Protein AF-A0A523WWW2-F1 (afdb_monomer_lite)

Sequence (114 aa):
MEEYWLWKHFECKKCGRCCRCIGLPFDAGKLGGIANFLGITEEEVVERYYGKIVVEKGNRKIHFQDEKRTPCPFLNTDNNCSIYEVRPHGCRMYPVETDGGRQGVDCPGLVIPE

Structure (mmCIF, N/CA/C/O backbone):
data_AF-A0A523WWW2-F1
#
_entry.id   AF-A0A523WWW2-F1
#
loop_
_atom_site.group_PDB
_atom_site.id
_atom_site.type_symbol
_atom_site.label_atom_id
_atom_site.label_alt_id
_atom_site.label_comp_id
_atom_site.label_asym_id
_atom_site.label_entity_id
_atom_site.label_seq_id
_atom_site.pdbx_PDB_ins_code
_atom_site.Cartn_x
_atom_site.Cartn_y
_atom_site.Cartn_z
_atom_site.occupancy
_atom_site.B_iso_or_equiv
_atom_site.auth_seq_id
_atom_site.auth_comp_id
_atom_site.auth_asym_id
_atom_site.auth_atom_id
_atom_site.pdbx_PDB_model_num
ATOM 1 N N . MET A 1 1 ? 2.894 22.284 -13.765 1.00 46.72 1 MET A N 1
ATOM 2 C CA . MET A 1 1 ? 2.959 21.595 -15.080 1.00 46.72 1 MET A CA 1
ATOM 3 C C . MET A 1 1 ? 4.272 20.834 -15.298 1.00 46.72 1 MET A C 1
ATOM 5 O O . MET A 1 1 ? 4.347 20.087 -16.263 1.00 46.72 1 MET A O 1
ATOM 9 N N . GLU A 1 2 ? 5.265 20.937 -14.404 1.00 53.00 2 GLU A N 1
ATOM 10 C CA . GLU A 1 2 ? 6.494 20.119 -14.443 1.00 53.00 2 GLU A CA 1
ATOM 11 C C . GLU A 1 2 ? 6.306 18.691 -13.890 1.00 53.00 2 GLU A C 1
ATOM 13 O O . GLU A 1 2 ? 7.038 17.792 -14.265 1.00 53.00 2 GLU A O 1
ATOM 18 N N . GLU A 1 3 ? 5.275 18.406 -13.095 1.00 55.00 3 GLU A N 1
ATOM 19 C CA . GLU A 1 3 ? 5.094 17.091 -12.438 1.00 55.00 3 GLU A CA 1
ATOM 20 C C . GLU A 1 3 ? 4.878 15.894 -13.397 1.00 55.00 3 GLU A C 1
ATOM 22 O O . GLU A 1 3 ? 4.939 14.737 -12.988 1.00 55.00 3 GLU A O 1
ATOM 27 N N . TYR A 1 4 ? 4.678 16.140 -14.697 1.00 66.38 4 TYR A N 1
ATOM 28 C CA . TYR A 1 4 ? 4.442 15.097 -15.702 1.00 66.38 4 TYR A CA 1
ATOM 29 C C . TYR A 1 4 ? 5.697 14.613 -16.443 1.00 66.38 4 TYR A C 1
ATOM 31 O O . TYR A 1 4 ? 5.610 13.632 -17.184 1.00 66.38 4 TYR A O 1
ATOM 39 N N . TRP A 1 5 ? 6.855 15.270 -16.307 1.00 78.00 5 TRP A N 1
ATOM 40 C CA . TRP A 1 5 ? 8.022 14.897 -17.120 1.00 78.00 5 TRP A CA 1
ATOM 41 C C . TRP A 1 5 ? 8.684 13.599 -16.635 1.00 78.00 5 TRP A C 1
ATOM 43 O O . TRP A 1 5 ? 9.030 12.764 -17.466 1.00 78.00 5 TRP A O 1
ATOM 53 N N . LEU A 1 6 ? 8.756 13.365 -15.320 1.00 79.81 6 LEU A N 1
ATOM 54 C CA . LEU A 1 6 ? 9.326 12.138 -14.741 1.00 79.81 6 LEU A CA 1
ATOM 55 C C . LEU A 1 6 ? 8.567 10.874 -15.174 1.00 79.81 6 LEU A C 1
ATOM 57 O O . LEU A 1 6 ? 9.181 9.837 -15.416 1.00 79.81 6 LEU A O 1
ATOM 61 N N . TRP A 1 7 ? 7.243 10.965 -15.356 1.00 85.94 7 TRP A N 1
ATOM 62 C CA . TRP A 1 7 ? 6.430 9.857 -15.872 1.00 85.94 7 TRP A CA 1
ATOM 63 C C . TRP A 1 7 ? 6.887 9.377 -17.255 1.00 85.94 7 TRP A C 1
ATOM 65 O O . TRP A 1 7 ? 6.743 8.195 -17.558 1.00 85.94 7 TRP A O 1
ATOM 75 N N . LYS A 1 8 ? 7.477 10.253 -18.082 1.00 87.44 8 LYS A N 1
ATOM 76 C CA . LYS A 1 8 ? 8.009 9.877 -19.405 1.00 87.44 8 LYS A CA 1
ATOM 77 C C . LYS A 1 8 ? 9.222 8.954 -19.317 1.00 87.44 8 LYS A C 1
ATOM 79 O O . LYS A 1 8 ? 9.537 8.283 -20.293 1.00 87.44 8 LYS A O 1
ATOM 84 N N . HIS A 1 9 ? 9.884 8.921 -18.165 1.00 87.38 9 HIS A N 1
ATOM 85 C CA . HIS A 1 9 ? 11.065 8.103 -17.922 1.00 87.38 9 HIS A CA 1
ATOM 86 C C . HIS A 1 9 ? 10.803 6.954 -16.945 1.00 87.38 9 HIS A C 1
ATOM 88 O O . HIS A 1 9 ? 11.743 6.360 -16.411 1.00 87.38 9 HIS A O 1
ATOM 94 N N . PHE A 1 10 ? 9.528 6.648 -16.693 1.00 88.75 10 PHE A N 1
ATOM 95 C CA . PHE A 1 10 ? 9.131 5.568 -15.811 1.00 88.75 10 PHE A CA 1
ATOM 96 C C . PHE A 1 10 ? 8.523 4.395 -16.580 1.00 88.75 10 PHE A C 1
ATOM 98 O O . PHE A 1 10 ? 7.508 4.526 -17.261 1.00 88.75 10 PHE A O 1
ATOM 105 N N . GLU A 1 11 ? 9.086 3.209 -16.367 1.00 90.81 11 GLU A N 1
ATOM 106 C CA . GLU A 1 11 ? 8.503 1.940 -16.788 1.00 90.81 11 GLU A CA 1
ATOM 107 C C . GLU A 1 11 ? 8.525 0.941 -15.623 1.00 90.81 11 GLU A C 1
ATOM 109 O O . GLU A 1 11 ? 9.581 0.489 -15.171 1.00 90.81 11 GLU A O 1
ATOM 114 N N . CYS A 1 12 ? 7.346 0.556 -15.125 1.00 89.50 12 CYS A N 1
ATOM 115 C CA . CYS A 1 12 ? 7.253 -0.397 -14.022 1.00 89.50 12 CYS A CA 1
ATOM 116 C C . CYS A 1 12 ? 7.824 -1.767 -14.420 1.00 89.50 12 CYS A C 1
ATOM 118 O O . CYS A 1 12 ? 7.211 -2.515 -15.176 1.00 89.50 12 CYS A O 1
ATOM 120 N N . LYS A 1 13 ? 8.945 -2.161 -13.806 1.00 92.31 13 LYS A N 1
ATOM 121 C CA . LYS A 1 13 ? 9.568 -3.482 -14.011 1.00 92.31 13 LYS A CA 1
ATOM 122 C C . LYS A 1 13 ? 8.875 -4.630 -13.265 1.00 92.31 13 LYS A C 1
ATOM 124 O O . LYS A 1 13 ? 9.410 -5.730 -13.219 1.00 92.31 13 LYS A O 1
ATOM 129 N N . LYS A 1 14 ? 7.733 -4.365 -12.612 1.00 91.56 14 LYS A N 1
ATOM 130 C CA . LYS A 1 14 ? 6.983 -5.325 -11.772 1.00 91.56 14 LYS A CA 1
ATOM 131 C C . LYS A 1 14 ? 7.875 -6.084 -10.777 1.00 91.56 14 LYS A C 1
ATOM 133 O O . LYS A 1 14 ? 7.642 -7.239 -10.456 1.00 91.56 14 LYS A O 1
ATOM 138 N N . CYS A 1 15 ? 8.916 -5.421 -10.273 1.00 93.69 15 CYS A N 1
ATOM 139 C CA . CYS A 1 15 ? 9.914 -6.073 -9.434 1.00 93.69 15 CYS A CA 1
ATOM 140 C C . CYS A 1 15 ? 9.427 -6.321 -8.002 1.00 93.69 15 CYS A C 1
ATOM 142 O O . CYS A 1 15 ? 10.069 -7.078 -7.294 1.00 93.69 15 CYS A O 1
ATOM 144 N N . GLY A 1 16 ? 8.349 -5.675 -7.538 1.00 94.00 16 GLY A N 1
ATOM 145 C CA . GLY A 1 16 ? 7.840 -5.795 -6.163 1.00 94.00 16 GLY A CA 1
ATOM 146 C C . GLY A 1 16 ? 8.645 -5.036 -5.093 1.00 94.00 16 GLY A C 1
ATOM 147 O O . GLY A 1 16 ? 8.305 -5.116 -3.914 1.00 94.00 16 GLY A O 1
ATOM 148 N N . ARG A 1 17 ? 9.693 -4.281 -5.466 1.00 93.00 17 ARG A N 1
ATOM 149 C CA . ARG A 1 17 ? 10.572 -3.566 -4.513 1.00 93.00 17 ARG A CA 1
ATOM 150 C C . ARG A 1 17 ? 9.817 -2.556 -3.645 1.00 93.00 17 ARG A C 1
ATOM 152 O O . ARG A 1 17 ? 9.989 -2.570 -2.432 1.00 93.00 17 ARG A O 1
ATOM 159 N N . CYS A 1 18 ? 8.939 -1.741 -4.233 1.00 91.75 18 CYS A N 1
ATOM 160 C CA . CYS A 1 18 ? 8.113 -0.802 -3.466 1.00 91.75 18 CYS A CA 1
ATOM 161 C C . CYS A 1 18 ? 7.207 -1.534 -2.465 1.00 91.75 18 CYS A C 1
ATOM 163 O O . CYS A 1 18 ? 7.163 -1.169 -1.298 1.00 91.75 18 CYS A O 1
ATOM 165 N N . CYS A 1 19 ? 6.565 -2.6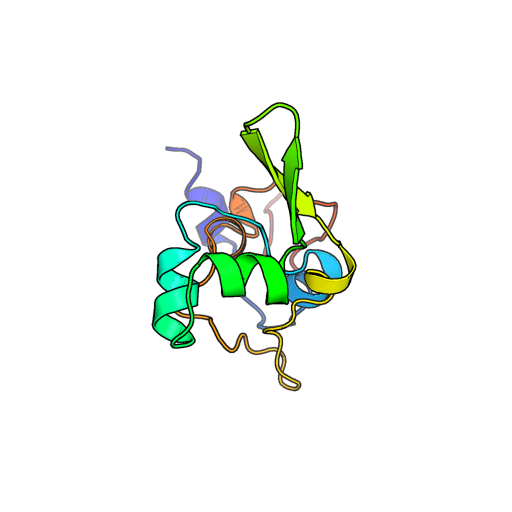30 -2.871 1.00 94.94 19 CYS A N 1
ATOM 166 C CA . CYS A 1 19 ? 5.723 -3.427 -1.983 1.00 94.94 19 CYS A CA 1
ATOM 167 C C . CYS A 1 19 ? 6.510 -4.064 -0.827 1.00 94.94 19 CYS A C 1
ATOM 169 O O . CYS A 1 19 ? 5.984 -4.152 0.276 1.00 94.94 19 CYS A O 1
ATOM 171 N N . ARG A 1 20 ? 7.758 -4.496 -1.045 1.00 94.62 20 ARG A N 1
ATOM 172 C CA . ARG A 1 20 ? 8.589 -5.092 0.015 1.00 94.62 20 ARG A CA 1
ATOM 173 C C . ARG A 1 20 ? 9.177 -4.071 0.981 1.00 94.62 20 ARG A C 1
ATOM 175 O O . ARG A 1 20 ? 9.258 -4.364 2.165 1.00 94.62 20 ARG A O 1
ATOM 182 N N . CYS A 1 21 ? 9.607 -2.918 0.473 1.00 91.44 21 CYS A N 1
ATOM 183 C CA . CYS A 1 21 ? 10.368 -1.947 1.260 1.00 91.44 21 CYS A CA 1
ATOM 184 C C . CYS A 1 21 ? 9.507 -0.799 1.805 1.00 91.44 21 CYS A C 1
ATOM 186 O O . CYS A 1 21 ? 9.726 -0.371 2.930 1.00 91.44 21 CYS A O 1
ATOM 188 N N . ILE A 1 22 ? 8.537 -0.311 1.025 1.00 92.00 22 ILE A N 1
ATOM 189 C CA . ILE A 1 22 ? 7.630 0.784 1.419 1.00 92.00 22 ILE A CA 1
ATOM 190 C C . ILE A 1 22 ? 6.372 0.215 2.086 1.00 92.00 22 ILE A C 1
ATOM 192 O O . ILE A 1 22 ? 5.870 0.774 3.056 1.00 92.00 22 ILE A O 1
ATOM 196 N N . GLY A 1 23 ? 5.861 -0.906 1.567 1.00 94.12 23 GLY A N 1
ATOM 197 C CA . GLY A 1 23 ? 4.640 -1.528 2.073 1.00 94.12 23 GLY A CA 1
ATOM 198 C C . GLY A 1 23 ? 3.360 -0.911 1.507 1.00 94.12 23 GLY A C 1
ATOM 199 O O . GLY A 1 23 ? 3.348 -0.390 0.390 1.00 94.12 23 GLY A O 1
ATOM 200 N N . LEU A 1 24 ? 2.266 -1.018 2.262 1.00 95.75 24 LEU A N 1
ATOM 201 C CA . LEU A 1 24 ? 0.956 -0.450 1.939 1.00 95.75 24 LEU A CA 1
ATOM 202 C C . LEU A 1 24 ? 0.824 0.986 2.498 1.00 95.75 24 LEU A C 1
ATOM 204 O O . LEU A 1 24 ? 0.690 1.158 3.714 1.00 95.75 24 LEU A O 1
ATOM 208 N N . PRO A 1 25 ? 0.817 2.034 1.652 1.00 93.81 25 PRO A N 1
ATOM 209 C CA . PRO A 1 25 ? 0.646 3.411 2.098 1.00 93.81 25 PRO A CA 1
ATOM 210 C C . PRO A 1 25 ? -0.761 3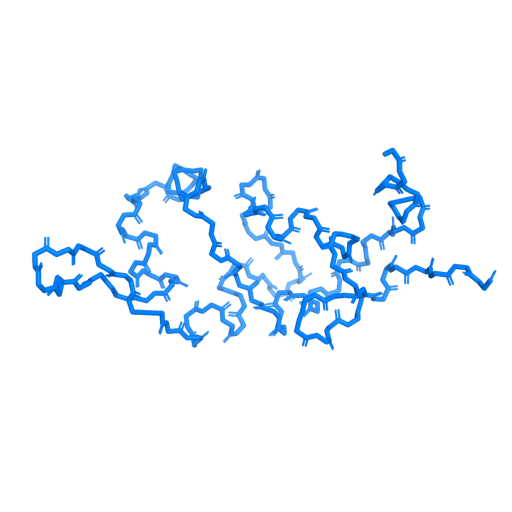.635 2.640 1.00 93.81 25 PRO A C 1
ATOM 212 O O . PRO A 1 25 ? -1.742 3.239 2.013 1.00 93.81 25 PRO A O 1
ATOM 215 N N . PHE A 1 26 ? -0.861 4.322 3.776 1.00 94.44 26 PHE A N 1
ATOM 216 C CA . PHE A 1 26 ? -2.154 4.724 4.315 1.00 94.44 26 PHE A CA 1
ATOM 217 C C . PHE A 1 26 ? -2.716 5.921 3.548 1.00 94.44 26 PHE A C 1
ATOM 219 O O . PHE A 1 26 ? -2.032 6.926 3.354 1.00 94.44 26 PHE A O 1
ATOM 226 N N . ASP A 1 27 ? -3.976 5.803 3.145 1.00 93.25 27 ASP A N 1
ATOM 227 C CA . ASP A 1 27 ? -4.739 6.843 2.471 1.00 93.25 27 ASP A CA 1
ATOM 228 C C . ASP A 1 27 ? -6.204 6.712 2.889 1.00 93.25 27 ASP A C 1
ATOM 230 O O . ASP A 1 27 ? -6.921 5.823 2.421 1.00 93.25 27 ASP A O 1
ATOM 234 N N . ALA A 1 28 ? -6.639 7.591 3.795 1.00 93.12 28 ALA A N 1
ATOM 235 C CA . ALA A 1 28 ? -8.004 7.586 4.310 1.00 93.12 28 ALA A CA 1
ATOM 236 C C . ALA A 1 28 ? -9.042 7.721 3.183 1.00 93.12 28 ALA A C 1
ATOM 238 O O . ALA A 1 28 ? -10.081 7.072 3.230 1.00 93.12 28 ALA A O 1
ATOM 239 N N . GLY A 1 29 ? -8.734 8.482 2.125 1.00 93.56 29 GLY A N 1
ATOM 240 C CA . GLY A 1 29 ? -9.623 8.676 0.977 1.00 93.56 29 GLY A CA 1
ATOM 241 C C . GLY A 1 29 ? -9.723 7.463 0.045 1.00 93.56 29 GLY A C 1
ATOM 242 O O . GLY A 1 29 ? -10.518 7.479 -0.895 1.00 93.56 29 GLY A O 1
ATOM 243 N N . LYS A 1 30 ? -8.922 6.412 0.269 1.00 93.62 30 LYS A N 1
ATOM 244 C CA . LYS A 1 30 ? -8.929 5.174 -0.529 1.00 93.62 30 LYS A CA 1
ATOM 245 C C . LYS A 1 30 ? -9.364 3.937 0.250 1.00 93.62 30 LYS A C 1
ATOM 247 O O . LYS A 1 30 ? -9.502 2.883 -0.372 1.00 93.62 30 LYS A O 1
ATOM 252 N N . LEU A 1 31 ? -9.635 4.048 1.554 1.00 96.69 31 LEU A N 1
ATOM 253 C CA . LEU A 1 31 ? -10.080 2.914 2.371 1.00 96.69 31 LEU A CA 1
ATOM 254 C C . LEU A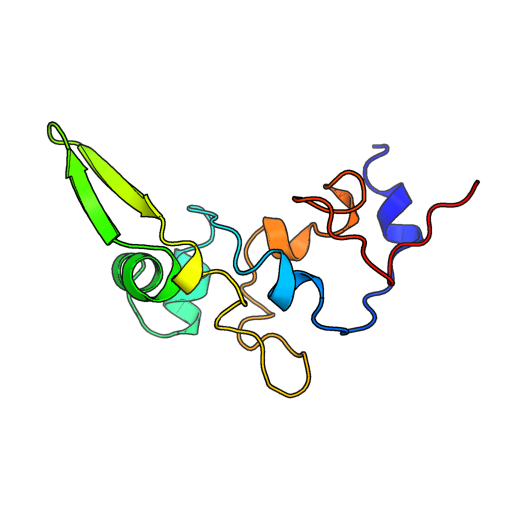 1 31 ? -11.347 2.269 1.804 1.00 96.69 31 LEU A C 1
ATOM 256 O O . LEU A 1 31 ? -11.343 1.060 1.588 1.00 96.69 31 LEU A O 1
ATOM 260 N N . GLY A 1 32 ? -12.361 3.062 1.446 1.00 97.75 32 GLY A N 1
ATOM 261 C CA . GLY A 1 32 ? -13.604 2.552 0.858 1.00 97.75 32 GLY A CA 1
ATOM 262 C C . GLY A 1 32 ? -13.407 1.759 -0.438 1.00 97.75 32 GLY A C 1
ATOM 263 O O . GLY A 1 32 ? -14.085 0.762 -0.671 1.00 97.75 32 GLY A O 1
ATOM 264 N N . GLY A 1 33 ? -12.427 2.133 -1.268 1.00 97.75 33 GLY A N 1
ATOM 265 C CA . GLY A 1 33 ? -12.096 1.383 -2.484 1.00 97.75 33 GLY A CA 1
ATOM 266 C C . GLY A 1 33 ? -11.521 -0.004 -2.184 1.00 97.75 33 GLY A C 1
ATOM 267 O O . GLY A 1 33 ? -11.911 -0.985 -2.814 1.00 97.75 33 GLY A O 1
ATOM 268 N N . ILE A 1 34 ? -10.627 -0.093 -1.195 1.00 98.12 34 ILE A N 1
ATOM 269 C CA . ILE A 1 34 ? -10.032 -1.361 -0.747 1.00 98.12 34 ILE A CA 1
ATOM 270 C C . ILE A 1 34 ? -11.086 -2.226 -0.047 1.00 98.12 34 ILE A C 1
ATOM 272 O O . ILE A 1 34 ? -11.183 -3.418 -0.323 1.00 98.12 34 ILE A O 1
ATOM 276 N N . ALA A 1 35 ? -11.901 -1.616 0.813 1.00 98.50 35 ALA A N 1
ATOM 277 C CA . ALA A 1 35 ? -12.993 -2.254 1.539 1.00 98.50 35 ALA A CA 1
ATOM 278 C C . ALA A 1 35 ? -13.982 -2.929 0.576 1.00 98.50 35 ALA A C 1
ATOM 280 O O . ALA A 1 35 ? -14.204 -4.138 0.659 1.00 98.50 35 ALA A O 1
ATOM 281 N N . ASN A 1 36 ? -14.467 -2.181 -0.422 1.00 98.56 36 ASN A N 1
ATOM 282 C CA . ASN A 1 36 ? -15.370 -2.696 -1.453 1.00 98.56 36 ASN A CA 1
ATOM 283 C C . ASN A 1 36 ? -14.744 -3.829 -2.275 1.00 98.56 36 ASN A C 1
ATOM 285 O O . ASN A 1 36 ? -15.416 -4.815 -2.561 1.00 98.56 36 ASN A O 1
ATOM 289 N N . PHE A 1 37 ? -13.464 -3.710 -2.645 1.00 98.38 37 PHE A N 1
ATOM 290 C CA . PHE A 1 37 ? -12.760 -4.752 -3.399 1.00 98.38 37 PHE A CA 1
ATOM 291 C C . PHE A 1 37 ? -12.628 -6.062 -2.610 1.00 98.38 37 PHE A C 1
ATOM 293 O O . PHE A 1 37 ? -12.709 -7.142 -3.186 1.00 98.38 37 PHE A O 1
ATOM 300 N N . LEU A 1 38 ? -12.426 -5.969 -1.294 1.00 98.06 38 LEU A N 1
ATOM 301 C CA . LEU A 1 38 ? -12.249 -7.120 -0.407 1.00 98.06 38 LEU A CA 1
ATOM 302 C C . LEU A 1 38 ? -13.565 -7.656 0.178 1.00 98.06 38 LEU A C 1
ATOM 304 O O . LEU A 1 38 ? -13.559 -8.728 0.779 1.00 98.06 38 LEU A O 1
ATOM 308 N N . GLY A 1 39 ? -14.674 -6.925 0.030 1.00 98.19 39 GLY A N 1
ATOM 309 C CA . GLY A 1 39 ? -15.962 -7.279 0.628 1.00 98.19 39 GLY A CA 1
ATOM 310 C C . GLY A 1 39 ? -15.979 -7.164 2.157 1.00 98.19 39 GLY A C 1
ATOM 311 O O . GLY A 1 39 ? -16.633 -7.967 2.817 1.00 98.19 39 GLY A O 1
ATOM 312 N N . ILE A 1 40 ? -15.242 -6.199 2.718 1.00 98.44 40 ILE A N 1
ATOM 313 C CA . ILE A 1 40 ? -15.157 -5.929 4.166 1.00 98.44 40 ILE A CA 1
ATOM 314 C C . ILE A 1 40 ? -15.402 -4.443 4.450 1.00 98.44 40 ILE A C 1
ATOM 316 O O . ILE A 1 40 ? -15.469 -3.636 3.526 1.00 98.44 40 ILE A O 1
ATOM 320 N N . THR A 1 41 ? -15.527 -4.063 5.720 1.00 98.31 41 THR A N 1
ATOM 321 C CA . THR A 1 41 ? -15.690 -2.656 6.135 1.00 98.31 41 THR A CA 1
ATOM 322 C C . THR A 1 41 ? -14.372 -1.869 6.111 1.00 98.31 41 THR A C 1
ATOM 324 O O . THR A 1 41 ? -13.283 -2.444 6.143 1.00 98.31 41 THR A O 1
ATOM 327 N N . GLU A 1 42 ? -14.443 -0.531 6.087 1.00 97.56 42 GLU A N 1
ATOM 328 C CA . GLU A 1 42 ? -13.246 0.318 6.202 1.00 97.56 42 GLU A CA 1
ATOM 329 C C . GLU A 1 42 ? -12.533 0.129 7.547 1.00 97.56 42 GLU A C 1
ATOM 331 O O . GLU A 1 42 ? -11.300 0.087 7.585 1.00 97.56 42 GLU A O 1
ATOM 336 N N . GLU A 1 43 ? -13.285 -0.043 8.641 1.00 97.12 43 GLU A N 1
ATOM 337 C CA . GLU A 1 43 ? -12.716 -0.411 9.937 1.00 97.12 43 GLU A CA 1
ATOM 338 C C . GLU A 1 43 ? -11.909 -1.710 9.857 1.00 97.12 43 GLU A C 1
ATOM 340 O O . GLU A 1 43 ? -10.761 -1.742 10.304 1.00 97.12 43 GLU A O 1
ATOM 345 N N . GLU A 1 44 ? -12.450 -2.755 9.226 1.00 98.25 44 GLU A N 1
ATOM 346 C CA . GLU A 1 44 ? -11.725 -4.014 9.044 1.00 98.25 44 GLU A CA 1
ATOM 347 C C . GLU A 1 44 ? -10.483 -3.855 8.163 1.00 98.25 44 GLU A C 1
ATOM 349 O O . GLU A 1 44 ? -9.472 -4.503 8.426 1.00 98.25 44 GLU A O 1
ATOM 354 N N . VAL A 1 45 ? -10.504 -2.987 7.144 1.00 98.25 45 VAL A N 1
ATOM 355 C CA . VAL A 1 45 ? -9.298 -2.672 6.358 1.00 98.25 45 VAL A CA 1
ATOM 356 C C . VAL A 1 45 ? -8.214 -2.080 7.262 1.00 98.25 45 VAL A C 1
ATOM 358 O O . VAL A 1 45 ? -7.061 -2.517 7.213 1.00 98.25 45 VAL A O 1
ATOM 361 N N . VAL A 1 46 ? -8.569 -1.105 8.105 1.00 98.00 46 VAL A N 1
ATOM 362 C CA . VAL A 1 46 ? -7.635 -0.483 9.055 1.00 98.00 46 VAL A CA 1
ATOM 363 C C . VAL A 1 46 ? -7.080 -1.518 10.027 1.00 98.00 46 VAL A C 1
ATOM 365 O O . VAL A 1 46 ? -5.863 -1.605 10.210 1.00 98.00 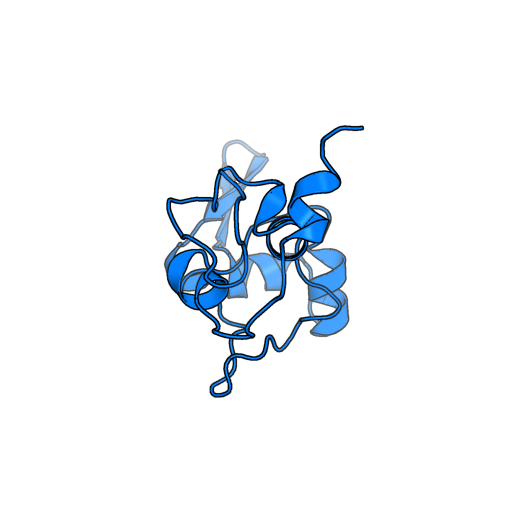46 VAL A O 1
ATOM 368 N N . GLU A 1 47 ? -7.950 -2.324 10.624 1.00 97.50 47 GLU A N 1
ATOM 369 C CA . GLU A 1 47 ? -7.562 -3.304 11.632 1.00 97.50 47 GLU A CA 1
ATOM 370 C C . GLU A 1 47 ? -6.729 -4.452 11.059 1.00 97.50 47 GLU A C 1
ATOM 372 O O . GLU A 1 47 ? -5.776 -4.898 11.699 1.00 97.50 47 GLU A O 1
ATOM 377 N N . ARG A 1 48 ? -7.024 -4.919 9.842 1.00 97.94 48 ARG A N 1
ATOM 378 C CA . ARG A 1 48 ? -6.279 -6.018 9.209 1.00 97.94 48 ARG A CA 1
ATOM 379 C C . ARG A 1 48 ? -4.930 -5.569 8.661 1.00 97.94 48 ARG A C 1
ATOM 381 O O . ARG A 1 48 ? -3.956 -6.300 8.816 1.00 97.94 48 ARG A O 1
ATOM 388 N N . TYR A 1 49 ? -4.861 -4.388 8.046 1.00 97.88 49 TYR A N 1
ATOM 389 C CA . TYR A 1 49 ? -3.712 -4.016 7.214 1.00 97.88 49 TYR A CA 1
ATOM 390 C C . TYR A 1 49 ? -2.917 -2.809 7.705 1.00 97.88 49 TYR A C 1
ATOM 392 O O . TYR A 1 49 ? -1.815 -2.604 7.216 1.00 97.88 49 TYR A O 1
ATOM 400 N N . TYR A 1 50 ? -3.422 -2.008 8.648 1.00 97.00 50 TYR A N 1
ATOM 401 C CA . TYR A 1 50 ? -2.745 -0.771 9.058 1.00 97.00 50 TYR A CA 1
ATOM 402 C C . TYR A 1 50 ? -2.406 -0.696 10.545 1.00 97.00 50 TYR A C 1
ATOM 404 O O . TYR A 1 50 ? -1.379 -0.114 10.894 1.00 97.00 50 TYR A O 1
ATOM 412 N N . GLY A 1 51 ? -3.246 -1.233 11.431 1.00 96.69 51 GLY A N 1
ATOM 413 C CA . GLY A 1 51 ? -3.045 -1.061 12.865 1.00 96.69 51 GLY A CA 1
ATOM 414 C C . GLY A 1 51 ? -4.260 -1.420 13.702 1.00 96.69 51 GLY A C 1
ATOM 415 O O . GLY A 1 51 ? -4.909 -2.431 13.456 1.00 96.69 51 GLY A O 1
ATOM 416 N N . LYS A 1 52 ? -4.544 -0.602 14.715 1.00 96.38 52 LYS A N 1
ATOM 417 C CA . LYS A 1 52 ? -5.747 -0.698 15.554 1.00 96.38 52 LYS A CA 1
ATOM 418 C C . LYS A 1 52 ? -6.395 0.673 15.704 1.00 96.38 52 LYS A C 1
ATOM 420 O O . LYS A 1 52 ? -5.696 1.686 15.791 1.00 96.38 52 LYS A O 1
ATOM 425 N N . ILE A 1 53 ? -7.720 0.700 15.765 1.00 95.88 53 ILE A N 1
ATOM 426 C CA . ILE A 1 53 ? -8.475 1.916 16.060 1.00 95.88 53 ILE A CA 1
ATOM 427 C C . ILE A 1 53 ? -8.598 2.029 17.579 1.00 95.88 53 ILE A C 1
ATOM 429 O O . ILE A 1 53 ? -9.023 1.094 18.251 1.00 95.88 53 ILE A O 1
ATOM 433 N N . VAL A 1 54 ? -8.211 3.173 18.131 1.00 96.00 54 VAL A N 1
ATOM 434 C CA . VAL A 1 54 ? -8.334 3.473 19.560 1.00 96.00 54 VAL A CA 1
ATOM 435 C C . VAL A 1 54 ? -9.108 4.766 19.761 1.00 96.00 54 VAL A C 1
ATOM 437 O O . VAL A 1 54 ? -9.125 5.639 18.891 1.00 96.00 54 VAL A O 1
ATOM 440 N N . VAL A 1 55 ? -9.733 4.906 20.927 1.00 96.06 55 VAL A N 1
ATOM 441 C CA . VAL A 1 55 ? -10.367 6.158 21.342 1.00 96.06 55 VAL A CA 1
ATOM 442 C C . VAL A 1 55 ? -9.478 6.823 22.380 1.00 96.06 55 VAL A C 1
ATOM 444 O O . VAL A 1 55 ? -9.317 6.327 23.491 1.00 96.06 55 VAL A O 1
ATOM 447 N N . GLU A 1 56 ? -8.911 7.970 22.022 1.00 94.50 56 GLU A N 1
ATOM 448 C CA . GLU A 1 56 ? -8.106 8.791 22.922 1.00 94.50 56 GLU A CA 1
ATOM 449 C C . GLU A 1 56 ? -8.788 10.139 23.119 1.00 94.50 56 GLU A C 1
ATOM 451 O O . GLU A 1 56 ? -8.990 10.885 22.160 1.00 94.50 56 GLU A O 1
ATOM 456 N N . LYS A 1 57 ? -9.135 10.473 24.369 1.00 94.75 57 LYS A N 1
ATOM 457 C CA . LYS A 1 57 ? -9.806 11.741 24.712 1.00 94.75 57 LYS A CA 1
ATOM 458 C C . LYS A 1 57 ? -11.050 12.002 23.837 1.00 94.75 57 LYS A C 1
ATOM 460 O O . LYS A 1 57 ? -11.218 13.096 23.307 1.00 94.75 57 LYS A O 1
ATOM 465 N N . GLY A 1 58 ? -11.871 10.970 23.621 1.00 94.25 58 GLY A N 1
ATOM 466 C CA . GLY A 1 58 ? -13.092 11.044 22.806 1.00 94.25 58 GLY A CA 1
ATOM 467 C C . GLY A 1 58 ? -12.877 11.087 21.287 1.00 94.25 58 GLY A C 1
ATOM 468 O O . GLY A 1 58 ? -13.855 11.132 20.550 1.00 94.25 58 GLY A O 1
ATOM 469 N N . ASN A 1 59 ? -11.632 11.038 20.800 1.00 93.75 59 ASN A N 1
ATOM 470 C CA . ASN A 1 59 ? -11.318 11.060 19.371 1.00 93.75 59 ASN A CA 1
ATOM 471 C C . ASN A 1 59 ? -10.849 9.682 18.893 1.00 93.75 59 ASN A C 1
ATOM 473 O O . ASN A 1 59 ? -9.991 9.060 19.527 1.00 93.75 59 ASN A O 1
ATOM 477 N N . ARG A 1 60 ? -11.378 9.220 17.752 1.00 93.06 60 ARG A N 1
ATOM 478 C CA . ARG A 1 60 ? -10.894 8.006 17.079 1.00 93.06 60 ARG A CA 1
ATOM 479 C C . ARG A 1 60 ? -9.520 8.287 16.468 1.00 93.06 60 ARG A C 1
ATOM 481 O O . ARG A 1 60 ? -9.361 9.236 15.704 1.00 93.06 60 ARG A O 1
ATOM 488 N N . LYS A 1 61 ? -8.537 7.453 16.793 1.00 94.56 61 LYS A N 1
ATOM 489 C CA . LYS A 1 61 ? -7.189 7.477 16.220 1.00 94.56 61 LYS A CA 1
ATOM 490 C C . LYS A 1 61 ? -6.796 6.094 15.734 1.00 94.56 61 LYS A C 1
ATOM 492 O O . LYS A 1 61 ? -7.273 5.090 16.255 1.00 94.56 61 LYS A O 1
ATOM 497 N N . ILE A 1 62 ? -5.883 6.053 14.773 1.00 95.38 62 ILE A N 1
ATOM 498 C CA . ILE A 1 62 ? -5.256 4.815 14.315 1.00 95.38 62 ILE A CA 1
ATOM 499 C C . ILE A 1 62 ? -3.870 4.735 14.951 1.00 95.38 62 ILE A C 1
ATOM 501 O O . ILE A 1 62 ? -3.039 5.622 14.761 1.00 95.38 62 ILE A O 1
ATOM 505 N N . HIS A 1 63 ? -3.619 3.675 15.714 1.00 96.50 63 HIS A N 1
ATOM 506 C CA . HIS A 1 63 ? -2.270 3.291 16.123 1.00 96.50 63 HIS A CA 1
ATOM 507 C C . HIS A 1 63 ? -1.702 2.384 15.040 1.00 96.50 63 HIS A C 1
ATOM 509 O O . HIS A 1 63 ? -2.099 1.221 14.947 1.00 96.50 63 HIS A O 1
ATOM 515 N N . PHE A 1 64 ? -0.825 2.936 14.201 1.00 96.06 64 PHE A N 1
ATOM 516 C CA . PHE A 1 64 ? -0.212 2.200 13.099 1.00 96.06 64 PHE A CA 1
ATOM 517 C C . PHE A 1 64 ? 0.746 1.114 13.593 1.00 96.06 64 PHE A C 1
ATOM 519 O O . PHE A 1 64 ? 1.439 1.284 14.593 1.00 96.06 64 PHE A O 1
ATOM 526 N N . GLN A 1 65 ? 0.765 0.014 12.850 1.00 96.94 65 GLN A N 1
ATOM 527 C CA . GLN A 1 65 ? 1.602 -1.161 13.061 1.00 96.94 65 GLN A CA 1
ATOM 528 C C . GLN A 1 65 ? 2.336 -1.440 11.750 1.00 96.94 65 GLN A C 1
ATOM 530 O O . GLN A 1 65 ? 1.721 -1.854 10.763 1.00 96.94 65 GLN A O 1
ATOM 535 N N . ASP A 1 66 ? 3.631 -1.130 11.702 1.00 92.81 66 ASP A N 1
ATOM 536 C CA . ASP A 1 66 ? 4.432 -1.229 10.477 1.00 92.81 66 ASP A CA 1
ATOM 537 C C . ASP A 1 66 ? 4.495 -2.663 9.952 1.00 92.81 66 ASP A C 1
ATOM 539 O O . ASP A 1 66 ? 4.428 -2.874 8.745 1.00 92.81 66 ASP A O 1
ATOM 543 N N . GLU A 1 67 ? 4.488 -3.651 10.843 1.00 96.00 67 GLU A N 1
ATOM 544 C CA . GLU A 1 67 ? 4.477 -5.075 10.522 1.00 96.00 67 GLU A CA 1
ATOM 545 C C . GLU A 1 67 ? 3.219 -5.534 9.766 1.00 96.00 67 GLU A C 1
ATOM 547 O O . GLU A 1 67 ? 3.257 -6.549 9.075 1.00 96.00 67 GLU A O 1
ATOM 552 N N . LYS A 1 68 ? 2.104 -4.791 9.859 1.00 96.62 68 LYS A N 1
ATOM 553 C CA . LYS A 1 68 ? 0.886 -5.069 9.073 1.00 96.62 68 LYS A CA 1
ATOM 554 C C . LYS A 1 68 ? 0.957 -4.521 7.650 1.00 96.62 68 LYS A C 1
ATOM 556 O O . LYS A 1 68 ? 0.213 -4.966 6.776 1.00 96.62 68 LYS A O 1
ATOM 561 N N . ARG A 1 69 ? 1.831 -3.538 7.428 1.00 94.88 69 ARG A N 1
ATOM 562 C CA . ARG A 1 69 ? 1.939 -2.780 6.175 1.00 94.88 69 ARG A CA 1
ATOM 563 C C . ARG A 1 69 ? 3.157 -3.176 5.364 1.00 94.88 69 ARG A C 1
ATOM 565 O O . ARG A 1 69 ? 3.100 -3.065 4.141 1.00 94.88 69 ARG A O 1
ATOM 572 N N . THR A 1 70 ? 4.225 -3.607 6.029 1.00 95.12 70 THR A N 1
ATOM 573 C CA . THR A 1 70 ? 5.533 -3.853 5.430 1.00 95.12 70 THR A CA 1
ATOM 574 C C . THR A 1 70 ? 6.097 -5.194 5.918 1.00 95.12 70 THR A C 1
ATOM 576 O O . THR A 1 70 ? 6.336 -5.347 7.116 1.00 95.12 70 THR A O 1
ATOM 579 N N . PRO A 1 71 ? 6.360 -6.156 5.011 1.00 95.75 71 PRO A N 1
ATOM 580 C CA . PRO A 1 71 ? 6.103 -6.096 3.568 1.00 95.75 71 PRO A CA 1
ATOM 581 C C . PRO A 1 71 ? 4.599 -6.007 3.253 1.00 95.75 71 PRO A C 1
ATOM 583 O O . PRO A 1 71 ? 3.762 -6.432 4.042 1.00 95.75 71 PRO A O 1
ATOM 586 N N . CYS A 1 72 ? 4.255 -5.436 2.095 1.00 97.50 72 CYS A N 1
ATOM 587 C CA . CYS A 1 72 ? 2.864 -5.221 1.697 1.00 97.50 72 CYS A CA 1
ATOM 588 C C . CYS A 1 72 ? 2.068 -6.538 1.723 1.00 97.50 72 CYS A C 1
ATOM 590 O O . CYS A 1 72 ? 2.452 -7.479 1.022 1.00 97.50 72 CYS A O 1
ATOM 592 N N . PRO A 1 73 ? 0.925 -6.595 2.433 1.00 97.62 73 PRO A N 1
ATOM 593 C CA . PRO A 1 73 ? 0.112 -7.809 2.546 1.00 97.62 73 PRO A CA 1
ATOM 594 C C . PRO A 1 73 ? -0.563 -8.211 1.226 1.00 97.62 73 PRO A C 1
ATOM 596 O O . PRO A 1 73 ? -1.066 -9.322 1.096 1.00 97.62 73 PRO A O 1
ATOM 599 N N . PHE A 1 74 ? -0.571 -7.316 0.235 1.00 97.75 74 PHE A N 1
ATOM 600 C CA . PHE A 1 74 ? -1.149 -7.542 -1.090 1.00 97.75 74 PHE A CA 1
ATOM 601 C C . PHE A 1 74 ? -0.100 -7.862 -2.163 1.00 97.75 74 PHE A C 1
ATOM 603 O O . PHE A 1 74 ? -0.401 -7.790 -3.356 1.00 97.75 74 PHE A O 1
ATOM 610 N N . LEU A 1 75 ? 1.145 -8.151 -1.769 1.00 97.88 75 LEU A N 1
ATOM 611 C CA . LEU A 1 75 ? 2.187 -8.609 -2.682 1.00 97.88 75 LEU A CA 1
ATOM 612 C C . LEU A 1 75 ? 2.093 -10.125 -2.873 1.00 97.88 75 LEU A C 1
ATOM 614 O O . LEU A 1 75 ? 2.321 -10.890 -1.939 1.00 97.88 75 LEU A O 1
ATOM 618 N N . ASN A 1 76 ? 1.813 -10.553 -4.099 1.00 96.56 76 ASN A N 1
ATOM 619 C CA . ASN A 1 76 ? 1.819 -11.961 -4.473 1.00 96.56 76 ASN A CA 1
ATOM 620 C C . ASN A 1 76 ? 3.252 -12.487 -4.673 1.00 96.56 76 ASN A C 1
ATOM 622 O O . ASN A 1 76 ? 4.210 -11.726 -4.842 1.00 96.56 76 ASN A O 1
ATOM 626 N N . THR A 1 77 ? 3.394 -13.813 -4.709 1.00 95.56 77 THR A N 1
ATOM 627 C CA . THR A 1 77 ? 4.680 -14.508 -4.913 1.00 95.56 77 THR A CA 1
ATOM 628 C C . THR A 1 77 ? 5.318 -14.234 -6.277 1.00 95.56 77 THR A C 1
ATOM 630 O O . THR A 1 77 ? 6.533 -14.343 -6.419 1.00 95.56 77 THR A O 1
ATOM 633 N N . ASP A 1 78 ? 4.523 -13.829 -7.266 1.00 95.06 78 ASP A N 1
ATOM 634 C CA . ASP A 1 78 ? 4.944 -13.444 -8.617 1.00 95.06 78 ASP A CA 1
ATOM 635 C C . ASP A 1 78 ? 5.261 -11.939 -8.757 1.00 95.06 78 ASP A C 1
ATOM 637 O O . ASP A 1 78 ? 5.439 -11.440 -9.867 1.00 95.06 78 ASP A O 1
ATOM 641 N N . ASN A 1 79 ? 5.349 -11.211 -7.636 1.00 95.25 79 ASN A N 1
ATOM 642 C CA . ASN A 1 79 ? 5.530 -9.758 -7.540 1.00 95.25 79 ASN A CA 1
ATOM 643 C C . ASN A 1 79 ? 4.354 -8.896 -8.033 1.00 95.25 79 ASN A C 1
ATOM 645 O O . ASN A 1 79 ? 4.486 -7.667 -8.079 1.00 95.25 79 ASN A O 1
ATOM 649 N N . ASN A 1 80 ? 3.204 -9.487 -8.364 1.00 93.50 80 ASN A N 1
ATOM 650 C CA . ASN A 1 80 ? 2.010 -8.721 -8.710 1.00 93.50 80 ASN A CA 1
ATOM 651 C C . ASN A 1 80 ? 1.250 -8.264 -7.455 1.00 93.50 80 ASN A C 1
ATOM 653 O O . ASN A 1 80 ? 1.338 -8.862 -6.384 1.00 93.50 80 ASN A O 1
ATOM 657 N N . CYS A 1 81 ? 0.498 -7.171 -7.585 1.00 95.31 81 CYS A N 1
ATOM 658 C CA . CYS A 1 81 ? -0.344 -6.656 -6.507 1.00 95.31 8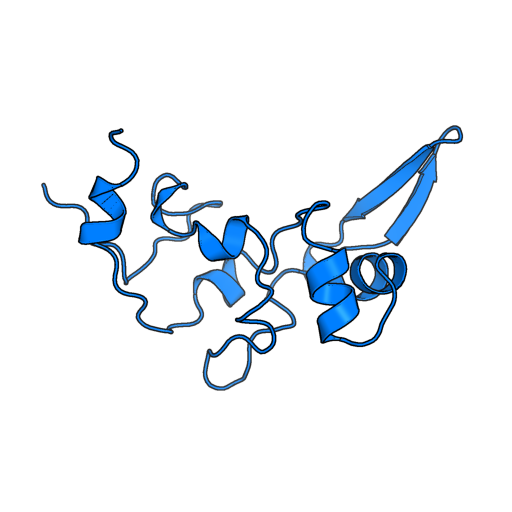1 CYS A CA 1
ATOM 659 C C . CYS A 1 81 ? -1.756 -7.235 -6.626 1.00 95.31 81 CYS A C 1
ATOM 661 O O . CYS A 1 81 ? -2.393 -7.066 -7.665 1.00 95.31 81 CYS A O 1
ATOM 663 N N . SER A 1 82 ? -2.271 -7.852 -5.563 1.00 96.88 82 SER A N 1
ATOM 664 C CA . SER A 1 82 ? -3.620 -8.434 -5.558 1.00 96.88 82 SER A CA 1
ATOM 665 C C . SER A 1 82 ? -4.749 -7.396 -5.540 1.00 96.88 82 SER A C 1
ATOM 667 O O . SER A 1 82 ? -5.876 -7.727 -5.888 1.00 96.88 82 SER A O 1
ATOM 669 N N . ILE A 1 83 ? -4.450 -6.134 -5.205 1.00 97.00 83 ILE A N 1
ATOM 670 C CA . ILE A 1 83 ? -5.408 -5.013 -5.190 1.00 97.00 83 ILE A CA 1
ATOM 671 C C . ILE A 1 83 ? -5.054 -3.914 -6.210 1.00 97.00 83 ILE A C 1
ATOM 673 O O . ILE A 1 83 ? -5.308 -2.731 -5.974 1.00 97.00 83 ILE A O 1
ATOM 677 N N . TYR A 1 84 ? -4.418 -4.274 -7.335 1.00 94.56 84 TYR A N 1
ATOM 678 C CA . TYR A 1 84 ? -3.823 -3.313 -8.281 1.00 94.56 84 TYR A CA 1
ATOM 679 C C . TYR A 1 84 ? -4.787 -2.193 -8.732 1.00 94.56 84 TYR A C 1
ATOM 681 O O . TYR A 1 84 ? -4.394 -1.022 -8.785 1.00 94.56 84 TYR A O 1
ATOM 689 N N . GLU A 1 85 ? -6.055 -2.528 -8.978 1.00 95.88 85 GLU A N 1
ATOM 690 C CA . GLU A 1 85 ? -7.089 -1.592 -9.446 1.00 95.88 85 GLU A CA 1
ATOM 691 C C . GLU A 1 85 ? -7.534 -0.578 -8.387 1.00 95.88 85 GLU A C 1
ATOM 693 O O . GLU A 1 85 ? -7.943 0.535 -8.722 1.00 95.88 85 GLU A O 1
ATOM 698 N N . VAL A 1 86 ? -7.392 -0.911 -7.101 1.00 97.25 86 VAL A N 1
ATOM 699 C CA . VAL A 1 86 ? -7.817 -0.077 -5.961 1.00 97.25 86 VAL A CA 1
ATOM 700 C C . VAL A 1 86 ? -6.642 0.410 -5.110 1.00 97.25 86 VAL A C 1
ATOM 702 O O . VAL A 1 86 ? -6.822 0.857 -3.981 1.00 97.25 86 VAL A O 1
ATOM 705 N N . ARG A 1 87 ? -5.427 0.395 -5.674 1.00 95.44 87 ARG A N 1
ATOM 706 C CA . ARG A 1 87 ? -4.205 0.883 -5.017 1.00 95.44 87 ARG A CA 1
ATOM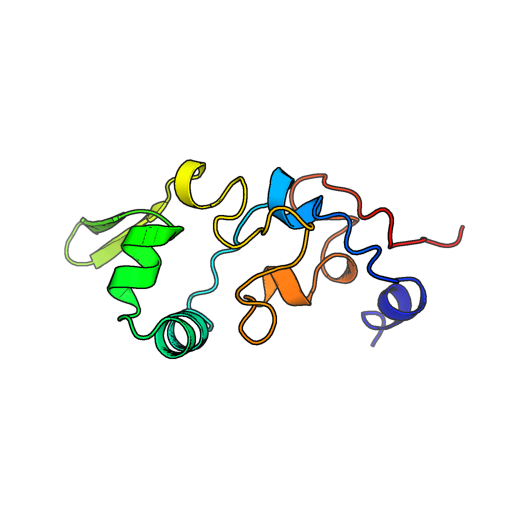 707 C C . ARG A 1 87 ? -4.382 2.283 -4.390 1.00 95.44 87 ARG A C 1
ATOM 709 O O . ARG A 1 87 ? -4.936 3.163 -5.068 1.00 95.44 87 ARG A O 1
ATOM 716 N N . PRO A 1 88 ? -3.855 2.517 -3.168 1.00 94.94 88 PRO A N 1
ATOM 717 C CA . PRO A 1 88 ? -3.784 3.841 -2.540 1.00 94.94 88 PRO A CA 1
ATOM 718 C C . PRO A 1 88 ? -3.060 4.875 -3.406 1.00 94.94 88 PRO A C 1
ATOM 720 O O . PRO A 1 88 ? -2.244 4.504 -4.255 1.00 94.94 88 PRO A O 1
ATOM 723 N N . HIS A 1 89 ? -3.277 6.171 -3.149 1.00 91.56 89 HIS A N 1
ATOM 724 C CA . HIS A 1 89 ? -2.614 7.245 -3.898 1.00 91.56 89 HIS A CA 1
ATOM 725 C C . HIS A 1 89 ? -1.086 7.099 -3.898 1.00 91.56 89 HIS A C 1
ATOM 727 O O . HIS A 1 89 ? -0.461 7.128 -4.953 1.00 91.56 89 HIS A O 1
ATOM 733 N N . GLY A 1 90 ? -0.480 6.809 -2.740 1.00 90.25 90 GLY A N 1
ATOM 734 C CA . GLY A 1 90 ? 0.970 6.602 -2.640 1.00 90.25 90 GLY A CA 1
ATOM 735 C C . GLY A 1 90 ? 1.510 5.487 -3.547 1.00 90.25 90 GLY A C 1
ATOM 736 O O . GLY A 1 90 ? 2.591 5.629 -4.107 1.00 90.25 90 GLY A O 1
ATOM 737 N N . CYS A 1 91 ? 0.747 4.409 -3.755 1.00 92.44 91 CYS A N 1
ATOM 738 C CA . CYS A 1 91 ? 1.125 3.334 -4.678 1.00 92.44 91 CYS A CA 1
ATOM 739 C C . CYS A 1 91 ? 0.970 3.724 -6.152 1.00 92.44 91 CYS A C 1
ATOM 741 O O . CYS A 1 91 ? 1.662 3.158 -6.996 1.00 92.44 91 CYS A O 1
ATOM 743 N N . ARG A 1 92 ? 0.021 4.612 -6.477 1.00 90.94 92 ARG A N 1
ATOM 744 C CA . ARG A 1 92 ? -0.214 5.080 -7.851 1.00 90.94 92 ARG A CA 1
ATOM 745 C C . ARG A 1 92 ? 0.811 6.111 -8.282 1.00 90.94 92 ARG A C 1
ATOM 747 O O . ARG A 1 92 ? 1.184 6.097 -9.443 1.00 90.94 92 ARG A O 1
ATOM 754 N N . MET A 1 93 ? 1.248 6.958 -7.354 1.00 88.00 93 MET A N 1
ATOM 755 C CA . MET A 1 93 ? 2.143 8.073 -7.659 1.00 88.00 93 MET A CA 1
ATOM 756 C C . MET A 1 93 ? 3.626 7.733 -7.518 1.00 88.00 93 MET A C 1
ATOM 758 O O . MET A 1 93 ? 4.480 8.473 -8.001 1.00 88.00 93 MET A O 1
ATOM 762 N N . TYR A 1 94 ? 3.954 6.597 -6.898 1.00 88.31 94 TYR A N 1
ATOM 763 C CA . TYR A 1 94 ? 5.311 6.065 -6.932 1.00 88.31 94 TYR A CA 1
ATOM 764 C C . TYR A 1 94 ? 5.690 5.659 -8.371 1.00 88.31 94 TYR A C 1
ATOM 766 O O . TYR A 1 94 ? 4.911 4.948 -9.015 1.00 88.31 94 TYR A O 1
ATOM 774 N N . PRO A 1 95 ? 6.890 6.019 -8.863 1.00 85.88 95 PRO A N 1
ATOM 775 C CA . PRO A 1 95 ? 8.007 6.606 -8.114 1.00 85.88 95 PRO A CA 1
ATOM 776 C C . PRO A 1 95 ? 8.170 8.126 -8.225 1.00 85.88 95 PRO A C 1
ATOM 778 O O . PRO A 1 95 ? 9.149 8.640 -7.705 1.00 85.88 95 PRO A O 1
ATOM 781 N N . VAL A 1 96 ? 7.273 8.846 -8.900 1.00 75.81 96 VAL A N 1
ATOM 782 C CA . VAL A 1 96 ? 7.581 10.182 -9.445 1.00 75.81 96 VAL A CA 1
ATOM 783 C C . VAL A 1 96 ? 7.053 11.380 -8.650 1.00 75.81 96 VAL A C 1
ATOM 785 O O . VAL A 1 96 ? 7.653 12.442 -8.729 1.00 75.81 96 VAL A O 1
ATOM 788 N N . GLU A 1 97 ? 6.006 11.237 -7.829 1.00 67.12 97 GLU A N 1
ATOM 789 C CA . GLU A 1 97 ? 5.664 12.264 -6.810 1.00 67.12 97 GLU A CA 1
ATOM 790 C C . GLU A 1 97 ? 6.442 12.065 -5.503 1.00 67.12 97 GLU A C 1
ATOM 792 O O . GLU A 1 97 ? 6.064 12.503 -4.414 1.00 67.12 97 GLU A O 1
ATOM 797 N N . THR A 1 98 ? 7.520 11.305 -5.586 1.00 55.81 98 THR A N 1
ATOM 798 C CA . THR A 1 98 ? 8.435 11.067 -4.491 1.00 55.81 98 THR A CA 1
ATOM 799 C C . THR A 1 98 ? 9.815 11.322 -5.048 1.00 55.81 98 THR A C 1
ATOM 801 O O . THR A 1 98 ? 10.116 10.808 -6.113 1.00 55.81 98 THR A O 1
ATOM 804 N N . ASP A 1 99 ? 10.628 12.117 -4.368 1.00 55.66 99 ASP A N 1
ATOM 805 C CA . ASP A 1 99 ? 12.028 12.355 -4.724 1.00 55.66 99 ASP A CA 1
ATOM 806 C C . ASP A 1 99 ? 12.798 11.017 -4.813 1.00 55.66 99 ASP A C 1
ATOM 808 O O . ASP A 1 99 ? 13.245 10.486 -3.801 1.00 55.66 99 ASP A O 1
ATOM 812 N N . GLY A 1 100 ? 12.788 10.355 -5.977 1.00 53.66 100 GLY A N 1
ATOM 813 C CA . GLY A 1 100 ? 13.352 9.013 -6.208 1.00 53.66 100 GLY A CA 1
ATOM 814 C C . GLY A 1 100 ? 12.648 7.835 -5.507 1.00 53.66 100 GLY A C 1
ATOM 815 O O . GLY A 1 100 ? 12.796 6.687 -5.927 1.00 53.66 100 GLY A O 1
ATOM 816 N N . GLY A 1 101 ? 11.843 8.093 -4.476 1.00 55.09 101 GLY A N 1
ATOM 817 C CA . GLY A 1 101 ? 11.115 7.078 -3.722 1.00 55.09 101 GLY A CA 1
ATOM 818 C C . GLY A 1 101 ? 10.890 7.506 -2.279 1.00 55.09 101 GLY A C 1
ATOM 819 O O . GLY A 1 101 ? 11.824 7.851 -1.559 1.00 55.09 101 GLY A O 1
ATOM 820 N N . ARG A 1 102 ? 9.643 7.457 -1.795 1.00 57.16 102 ARG A N 1
ATOM 821 C CA . ARG A 1 102 ? 9.391 7.645 -0.358 1.00 57.16 102 ARG A CA 1
ATOM 822 C C . ARG A 1 102 ? 10.191 6.593 0.425 1.00 57.16 102 ARG A C 1
ATOM 824 O O . ARG A 1 102 ? 10.228 5.432 0.029 1.00 57.16 102 ARG A O 1
ATOM 831 N N . GLN A 1 103 ? 10.804 7.016 1.533 1.00 63.06 103 GLN A N 1
ATOM 832 C CA . GLN A 1 103 ? 11.625 6.183 2.427 1.00 63.06 103 GLN A CA 1
ATOM 833 C C . GLN A 1 103 ? 12.952 5.665 1.830 1.00 63.06 103 GLN A C 1
ATOM 835 O O . GLN A 1 103 ? 13.471 4.659 2.306 1.00 63.06 103 GLN A O 1
ATOM 840 N N . GLY A 1 104 ? 13.521 6.336 0.817 1.00 74.19 104 GLY A N 1
ATOM 841 C CA . GLY A 1 104 ? 14.836 5.967 0.265 1.00 74.19 104 GLY A CA 1
ATOM 842 C C . GLY A 1 104 ? 14.818 4.667 -0.545 1.00 74.19 104 GLY A C 1
ATOM 843 O O . GLY A 1 104 ? 15.785 3.907 -0.545 1.00 74.19 104 GLY A O 1
ATOM 844 N N . VAL A 1 105 ? 13.685 4.369 -1.190 1.00 82.56 105 VAL A N 1
ATOM 845 C CA . VAL A 1 105 ? 13.498 3.161 -2.003 1.00 82.56 105 VAL A CA 1
ATOM 846 C C . VAL A 1 105 ? 13.490 3.525 -3.484 1.00 82.56 105 VAL A C 1
ATOM 848 O O . VAL A 1 105 ? 12.433 3.807 -4.055 1.00 82.56 105 VAL A O 1
ATOM 851 N N . ASP A 1 106 ? 14.657 3.427 -4.115 1.00 85.38 106 ASP A N 1
ATOM 852 C CA . ASP A 1 106 ? 14.816 3.739 -5.536 1.00 85.38 106 ASP A CA 1
ATOM 853 C C . ASP A 1 106 ? 14.078 2.750 -6.435 1.00 85.38 106 ASP A C 1
ATOM 855 O O . ASP A 1 106 ? 14.204 1.516 -6.313 1.00 85.38 106 ASP A O 1
ATOM 859 N N . CYS A 1 107 ? 13.337 3.298 -7.395 1.00 89.31 107 CYS A N 1
ATOM 860 C CA . CYS A 1 107 ? 12.662 2.493 -8.391 1.00 89.31 107 CYS A CA 1
ATOM 861 C C . CYS A 1 107 ? 13.610 2.133 -9.540 1.00 89.31 107 CYS A C 1
ATOM 863 O O . CYS A 1 107 ? 14.011 3.027 -10.278 1.00 89.31 107 CYS A O 1
ATOM 865 N N . PRO A 1 108 ? 13.871 0.840 -9.815 1.00 89.81 108 PRO A N 1
ATOM 866 C CA . PRO A 1 108 ? 14.670 0.440 -10.981 1.00 89.81 108 PRO A CA 1
ATOM 867 C C . PRO A 1 108 ? 13.975 0.738 -12.322 1.00 89.81 108 PRO A C 1
ATOM 869 O O . PRO A 1 108 ? 14.550 0.526 -13.383 1.00 89.81 108 PRO A O 1
ATOM 872 N N . GLY A 1 109 ? 12.704 1.145 -12.279 1.00 90.31 109 GLY A N 1
ATOM 873 C CA . GLY A 1 109 ? 11.933 1.549 -13.446 1.00 90.31 109 GLY A CA 1
ATOM 874 C C . GLY A 1 109 ? 11.999 3.041 -13.756 1.00 90.31 109 GLY A C 1
ATOM 875 O O . GLY A 1 109 ? 11.508 3.423 -14.810 1.00 90.31 109 GLY A O 1
ATOM 876 N N . LEU A 1 110 ? 12.542 3.873 -12.859 1.00 88.94 110 LEU A N 1
ATOM 877 C CA . LEU A 1 110 ? 12.693 5.311 -13.075 1.00 88.94 110 LEU A CA 1
ATOM 878 C C . LEU A 1 110 ? 14.122 5.602 -13.536 1.00 88.94 110 LEU A C 1
ATOM 880 O O . LEU A 1 110 ? 15.072 5.282 -12.826 1.00 88.94 110 LEU A O 1
ATOM 884 N N . VAL A 1 111 ? 14.267 6.217 -14.707 1.00 85.94 111 VAL A N 1
ATOM 885 C CA . VAL A 1 111 ? 15.563 6.654 -15.244 1.00 85.94 111 VAL A CA 1
ATOM 886 C C . VAL A 1 111 ? 15.578 8.176 -15.279 1.00 85.94 111 VAL A C 1
ATOM 888 O O . VAL A 1 111 ? 14.870 8.777 -16.074 1.00 85.94 111 VAL A O 1
ATOM 891 N N . ILE A 1 112 ? 16.362 8.820 -14.420 1.00 79.38 112 ILE A N 1
ATOM 892 C CA . ILE A 1 112 ? 16.485 10.281 -14.445 1.00 79.38 112 ILE A CA 1
ATOM 893 C C . ILE A 1 112 ? 17.600 10.631 -15.445 1.00 79.38 112 ILE A C 1
ATOM 895 O O . ILE A 1 112 ? 18.721 10.159 -15.253 1.00 79.38 112 ILE A O 1
ATOM 899 N N . PRO A 1 113 ? 17.313 11.368 -16.534 1.00 73.12 113 PRO A N 1
ATOM 900 C CA . PRO A 1 113 ? 18.353 11.852 -17.437 1.00 73.12 113 PRO A CA 1
ATOM 901 C C . PRO A 1 113 ? 19.257 12.868 -16.720 1.00 73.12 113 PRO A C 1
ATOM 903 O O . PRO A 1 113 ? 18.768 13.636 -15.891 1.00 73.12 113 PRO A O 1
ATOM 906 N N . GLU A 1 114 ? 20.555 12.838 -17.037 1.00 69.19 114 GLU A N 1
ATOM 907 C CA . GLU A 1 114 ? 21.553 13.826 -16.582 1.00 69.19 114 GLU A CA 1
ATOM 908 C C . GLU A 1 114 ? 21.294 15.234 -17.139 1.00 69.19 114 GLU A C 1
ATOM 910 O O . GLU A 1 114 ? 20.809 15.342 -18.294 1.00 69.19 114 GLU A O 1
#

pLDDT: mean 89.5, std 12.1, range [46.72, 98.56]

Radius of gyration: 15.5 Å; chains: 1; bounding box: 38×36×44 Å

Foldseek 3Di:
DVLCPQVVQFDAPLPLQCLAPVFADDDPVLLVVVCVVVVHDSQVCLVQQFAHWDQDPNDTDGDGDVVSGHNYPQQDPSSDGVSVVSGDPLVVSPPRVDPCRPPPRHGPRGDDDD

Secondary structure (DSSP, 8-state):
--TTTGGGGB------HHHHHT-----GGGHHHHHHHHTS-HHHHHHHHTEEEEEETTEEEEEE-HHHHSS-TTB-TTS-BTTGGG--HHHHHTTTSSSSSTTS---TTB----